Protein AF-A0A6J0HS53-F1 (afdb_monomer_lite)

Foldseek 3Di:
DPDPDPVSNVVVVCVVVVPDDDDDDPCLVDLDQDPPVCPVPPVSVVVSVVSVVVVVVVVVVVVVVVVVCVVCVVVVVVVVVVVVVVVVVVVVVVVVVVD

Structure (mmCIF, N/CA/C/O backbone):
data_AF-A0A6J0HS53-F1
#
_entry.id   AF-A0A6J0HS53-F1
#
loop_
_atom_site.group_PDB
_atom_site.id
_atom_site.type_symbol
_atom_site.label_atom_id
_atom_site.label_alt_id
_atom_site.label_comp_id
_atom_site.label_asym_id
_atom_site.label_entity_id
_atom_site.label_seq_id
_atom_site.pdbx_PDB_ins_code
_atom_site.Cartn_x
_atom_site.Cartn_y
_atom_site.Cartn_z
_atom_site.occupancy
_atom_site.B_iso_or_equiv
_atom_site.auth_seq_id
_atom_site.auth_comp_id
_atom_site.auth_asym_id
_atom_site.auth_atom_id
_atom_site.pdbx_PDB_model_num
ATOM 1 N N . PRO A 1 1 ? 21.203 26.654 17.134 1.00 64.94 1 PRO A N 1
ATOM 2 C CA . PRO A 1 1 ? 21.266 25.249 17.602 1.00 64.94 1 PRO A CA 1
ATOM 3 C C . PRO A 1 1 ? 21.708 24.306 16.472 1.00 64.94 1 PRO A C 1
ATOM 5 O O . PRO A 1 1 ? 21.253 24.494 15.345 1.00 64.94 1 PRO A O 1
ATOM 8 N N . PRO A 1 2 ? 22.603 23.340 16.736 1.00 71.00 2 PRO A N 1
ATOM 9 C CA . PRO A 1 2 ? 22.931 22.316 15.749 1.00 71.00 2 PRO A CA 1
ATOM 10 C C . PRO A 1 2 ? 21.673 21.501 15.390 1.00 71.00 2 PRO A C 1
ATOM 12 O O . PRO A 1 2 ? 20.776 21.372 16.234 1.00 71.00 2 PRO A O 1
ATOM 15 N N . PRO A 1 3 ? 21.568 20.983 14.153 1.00 73.94 3 PRO A N 1
ATOM 16 C CA . PRO A 1 3 ? 20.461 20.116 13.763 1.00 73.94 3 PRO A CA 1
ATOM 17 C C . PRO A 1 3 ? 20.404 18.900 14.697 1.00 73.94 3 PRO A C 1
ATOM 19 O O . PRO A 1 3 ? 21.410 18.236 14.929 1.00 73.94 3 PRO A O 1
ATOM 22 N N . GLN A 1 4 ? 19.225 18.644 15.268 1.00 83.75 4 GLN A N 1
ATOM 23 C CA . GLN A 1 4 ? 19.047 17.646 16.335 1.00 83.75 4 GLN A CA 1
ATOM 24 C C . GLN A 1 4 ? 18.901 16.216 15.805 1.00 83.75 4 GLN A C 1
ATOM 26 O O . GLN A 1 4 ? 19.001 15.259 16.565 1.00 83.75 4 GLN A O 1
ATOM 31 N N . THR A 1 5 ? 18.640 16.066 14.507 1.00 91.38 5 THR A N 1
ATOM 32 C CA . THR A 1 5 ? 18.470 14.766 13.857 1.00 91.38 5 THR A CA 1
ATOM 33 C C . THR A 1 5 ? 19.243 14.731 12.551 1.00 91.38 5 THR A C 1
ATOM 35 O O . THR A 1 5 ? 19.451 15.761 11.906 1.00 91.38 5 THR A O 1
ATOM 38 N N . GLU A 1 6 ? 19.617 13.522 12.148 1.00 90.81 6 GLU A N 1
ATOM 39 C CA . GLU A 1 6 ? 20.268 13.238 10.871 1.00 90.81 6 GLU A CA 1
ATOM 40 C C . GLU A 1 6 ? 19.486 13.818 9.681 1.00 90.81 6 GLU A C 1
ATOM 42 O O . GLU A 1 6 ? 20.053 14.447 8.794 1.00 90.81 6 GLU A O 1
ATOM 47 N N . ILE A 1 7 ? 18.156 13.698 9.722 1.00 91.62 7 ILE A N 1
ATOM 48 C CA . ILE A 1 7 ? 17.257 14.216 8.685 1.00 91.62 7 ILE A CA 1
ATOM 49 C C . ILE A 1 7 ? 17.370 15.739 8.577 1.00 91.62 7 ILE A C 1
ATOM 51 O O . ILE A 1 7 ? 17.475 16.273 7.475 1.00 91.62 7 ILE A O 1
ATOM 55 N N . MET A 1 8 ? 17.391 16.448 9.711 1.00 92.50 8 MET A N 1
ATOM 56 C CA . MET A 1 8 ? 17.559 17.902 9.696 1.00 92.50 8 MET A CA 1
ATOM 57 C C . MET A 1 8 ? 18.921 18.295 9.128 1.00 92.50 8 MET A C 1
ATOM 59 O O . MET A 1 8 ? 18.983 19.219 8.326 1.00 92.50 8 MET A O 1
ATOM 63 N N . ARG A 1 9 ? 20.006 17.610 9.517 1.00 92.12 9 ARG A N 1
ATOM 64 C CA . ARG A 1 9 ? 21.347 17.909 8.993 1.00 92.12 9 ARG A CA 1
ATOM 65 C C . ARG A 1 9 ? 21.371 17.819 7.467 1.00 92.12 9 ARG A C 1
ATOM 67 O O . ARG A 1 9 ? 21.777 18.780 6.820 1.00 92.12 9 ARG A O 1
ATOM 74 N N . ASN A 1 10 ? 20.852 16.725 6.916 1.00 91.75 10 ASN A N 1
ATOM 75 C CA . ASN A 1 10 ? 20.831 16.487 5.472 1.00 91.75 10 ASN A CA 1
ATOM 76 C C . ASN A 1 10 ? 19.972 17.527 4.730 1.00 91.75 10 ASN A C 1
ATOM 78 O O . ASN A 1 10 ? 20.335 17.980 3.646 1.00 91.75 10 ASN A O 1
ATOM 82 N N . GLU A 1 11 ? 18.867 17.972 5.334 1.00 90.81 11 GLU A N 1
ATOM 83 C CA . GLU A 1 11 ? 18.023 19.029 4.771 1.00 90.81 11 GLU A CA 1
ATOM 84 C C . GLU A 1 11 ? 18.721 20.400 4.767 1.00 90.81 11 GLU A C 1
ATOM 86 O O . GLU A 1 11 ? 18.654 21.136 3.781 1.00 90.81 11 GLU A O 1
ATOM 91 N N . PHE A 1 12 ? 19.453 20.736 5.834 1.00 91.88 12 PHE A N 1
ATOM 92 C CA . PHE A 1 12 ? 20.266 21.954 5.879 1.00 91.88 12 PHE A CA 1
ATOM 93 C C . PHE A 1 12 ? 21.396 21.930 4.839 1.00 91.88 12 PHE A C 1
ATOM 95 O O . PHE A 1 12 ? 21.649 22.951 4.198 1.00 91.88 12 PHE A O 1
ATOM 102 N N . GLU A 1 13 ? 22.039 20.780 4.628 1.00 93.56 13 GLU A N 1
ATOM 103 C CA . GLU A 1 13 ? 23.055 20.596 3.583 1.00 93.56 13 GLU A CA 1
ATOM 104 C C . GLU A 1 13 ? 22.462 20.756 2.176 1.00 93.56 13 GLU A C 1
ATOM 106 O O . GLU A 1 13 ? 23.016 21.493 1.357 1.00 93.56 13 GLU A O 1
ATOM 111 N N . ARG A 1 14 ? 21.291 20.160 1.908 1.00 94.44 14 ARG A N 1
ATOM 112 C CA . ARG A 1 14 ? 20.550 20.329 0.645 1.00 94.44 14 ARG A CA 1
ATOM 113 C C . ARG A 1 14 ? 20.255 21.801 0.359 1.00 94.44 14 ARG A C 1
ATOM 115 O O . ARG A 1 14 ? 20.508 22.281 -0.750 1.00 94.44 14 ARG A O 1
ATOM 122 N N . LEU A 1 15 ? 19.739 22.521 1.359 1.00 93.62 15 LEU A N 1
ATOM 123 C CA . LEU A 1 15 ? 19.424 23.948 1.256 1.00 93.62 15 LEU A CA 1
ATOM 124 C C . LEU A 1 15 ? 20.682 24.794 1.024 1.00 93.62 15 LEU A C 1
ATOM 126 O O . LEU A 1 15 ? 20.671 25.670 0.157 1.00 93.62 15 LEU A O 1
ATOM 130 N N . ALA A 1 16 ? 21.775 24.515 1.742 1.00 92.50 16 ALA A N 1
ATOM 131 C CA . ALA A 1 16 ? 23.059 25.191 1.553 1.00 92.50 16 ALA A CA 1
ATOM 132 C C . ALA A 1 16 ? 23.622 24.962 0.139 1.00 92.50 16 ALA A C 1
ATOM 134 O O . ALA A 1 16 ? 24.119 25.897 -0.490 1.00 92.50 16 ALA A O 1
ATOM 135 N N . ALA A 1 17 ? 23.465 23.747 -0.393 1.00 95.00 17 ALA A N 1
ATOM 136 C CA . ALA A 1 17 ? 23.832 23.380 -1.758 1.00 95.00 17 ALA A CA 1
ATOM 137 C C . ALA A 1 17 ? 22.830 23.866 -2.827 1.00 95.00 17 ALA A C 1
ATOM 139 O O . ALA A 1 17 ? 23.035 23.606 -4.014 1.00 95.00 17 ALA A O 1
ATOM 140 N N . ARG A 1 18 ? 21.751 24.561 -2.428 1.00 92.62 18 ARG A N 1
ATOM 141 C CA . ARG A 1 18 ? 20.654 25.030 -3.298 1.00 92.62 18 ARG A CA 1
ATOM 142 C C . ARG A 1 18 ? 20.052 23.925 -4.172 1.00 92.62 18 ARG A C 1
ATOM 144 O O . ARG A 1 18 ? 19.569 24.193 -5.271 1.00 92.62 18 ARG A O 1
ATOM 151 N N . GLN A 1 19 ? 20.079 22.688 -3.686 1.00 91.44 19 GLN A N 1
ATOM 152 C CA . GLN A 1 19 ? 19.511 21.557 -4.404 1.00 91.44 19 GLN A CA 1
ATOM 153 C C . GLN A 1 19 ? 17.981 21.602 -4.295 1.00 91.44 19 GLN A C 1
ATOM 155 O O . GLN A 1 19 ? 17.456 21.776 -3.187 1.00 91.44 19 GLN A O 1
ATOM 160 N N . PRO A 1 20 ? 17.238 21.470 -5.409 1.00 89.06 20 PRO A N 1
ATOM 161 C CA . PRO A 1 20 ? 15.783 21.416 -5.365 1.00 89.06 20 PRO A CA 1
ATOM 162 C C . PRO A 1 20 ? 15.315 20.217 -4.536 1.00 89.06 20 PRO A C 1
ATOM 164 O O . PRO A 1 20 ? 16.037 19.235 -4.366 1.00 89.06 20 PRO A O 1
ATOM 167 N N . LEU A 1 21 ? 14.112 20.320 -3.970 1.00 89.06 21 LEU A N 1
ATOM 168 C CA . LEU A 1 21 ? 13.524 19.185 -3.268 1.00 89.06 21 LEU A CA 1
ATOM 169 C C . LEU A 1 21 ? 13.168 18.142 -4.320 1.00 89.06 21 LEU A C 1
ATOM 171 O O . LEU A 1 21 ? 12.514 18.476 -5.311 1.00 89.06 21 LEU A O 1
ATOM 175 N N . GLU A 1 22 ? 13.590 16.902 -4.111 1.00 82.62 22 GLU A N 1
ATOM 176 C CA . GLU A 1 22 ? 13.163 15.821 -4.983 1.00 82.62 22 GLU A CA 1
ATOM 177 C C . GLU A 1 22 ? 11.655 15.622 -4.808 1.00 82.62 22 GLU A C 1
ATOM 179 O O . GLU A 1 22 ? 11.159 15.317 -3.721 1.00 82.62 22 GLU A O 1
ATOM 184 N N . LEU A 1 23 ? 10.907 15.889 -5.876 1.00 81.44 23 LEU A N 1
ATOM 185 C CA . LEU A 1 23 ? 9.463 15.718 -5.872 1.00 81.44 23 LEU A CA 1
ATOM 186 C C . LEU A 1 23 ? 9.131 14.234 -5.970 1.00 81.44 23 LEU A C 1
ATOM 188 O O . LEU A 1 23 ? 9.784 13.477 -6.689 1.00 81.44 23 LEU A O 1
ATOM 192 N N . LEU A 1 24 ? 8.059 13.830 -5.291 1.00 76.88 24 LEU A N 1
ATOM 193 C CA . LEU A 1 24 ? 7.550 12.473 -5.405 1.00 76.88 24 LEU A CA 1
ATOM 194 C C . LEU A 1 24 ? 7.143 12.204 -6.861 1.00 76.88 24 LEU A C 1
ATOM 196 O O . LEU A 1 24 ? 6.216 12.823 -7.386 1.00 76.88 24 LEU A O 1
ATOM 200 N N . SER A 1 25 ? 7.831 11.269 -7.512 1.00 74.62 25 SER A N 1
ATOM 201 C CA . SER A 1 25 ? 7.505 10.875 -8.880 1.00 74.62 25 SER A CA 1
ATOM 202 C C . SER A 1 25 ? 6.165 10.141 -8.923 1.00 74.62 25 SER A C 1
ATOM 204 O O . SER A 1 25 ? 6.000 9.078 -8.318 1.00 74.62 25 SER A O 1
ATOM 206 N N . MET A 1 26 ? 5.219 10.680 -9.693 1.00 77.69 26 MET A N 1
ATOM 207 C CA . MET A 1 26 ? 3.944 10.015 -9.984 1.00 77.69 26 MET A CA 1
ATOM 208 C C . MET A 1 26 ? 4.047 9.000 -11.126 1.00 77.69 26 MET A C 1
ATOM 210 O O . MET A 1 26 ? 3.111 8.232 -11.331 1.00 77.69 26 MET A O 1
ATOM 214 N N . LYS A 1 27 ? 5.204 8.911 -11.807 1.00 68.69 27 LYS A N 1
ATOM 215 C CA . LYS A 1 27 ? 5.420 7.987 -12.936 1.00 68.69 27 LYS A CA 1
ATOM 216 C C . LYS A 1 27 ? 5.127 6.527 -12.583 1.00 68.69 27 LYS A C 1
ATOM 218 O O . LYS A 1 27 ? 4.733 5.766 -13.449 1.00 68.69 27 LYS A O 1
ATOM 223 N N . ARG A 1 28 ? 5.250 6.150 -11.304 1.00 69.56 28 ARG A N 1
ATOM 224 C CA . ARG A 1 28 ? 4.917 4.810 -10.784 1.00 69.56 28 ARG A CA 1
ATOM 225 C C . ARG A 1 28 ? 3.439 4.412 -10.923 1.00 69.56 28 ARG A C 1
ATOM 227 O O . ARG A 1 28 ? 3.100 3.257 -10.69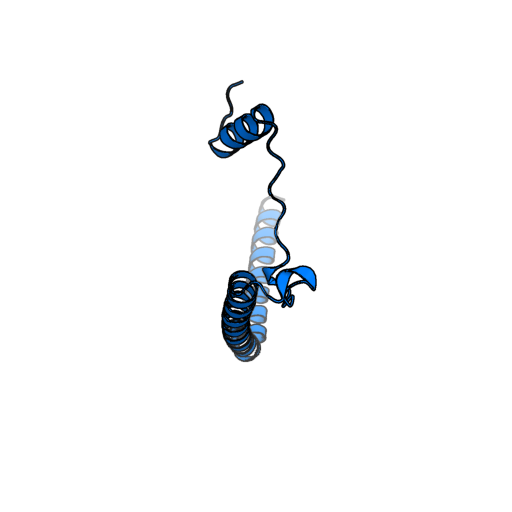1 1.00 69.56 28 ARG A O 1
ATOM 234 N N . TYR A 1 29 ? 2.555 5.371 -11.194 1.00 73.31 29 TYR A N 1
ATOM 235 C CA . TYR A 1 29 ? 1.123 5.147 -11.409 1.00 73.31 29 TYR A CA 1
ATOM 236 C C . TYR A 1 29 ? 0.721 5.320 -12.873 1.00 73.31 29 TYR A C 1
ATOM 238 O O . TYR A 1 29 ? -0.451 5.168 -13.210 1.00 73.31 29 TYR A O 1
ATOM 246 N N . GLU A 1 30 ? 1.685 5.620 -13.736 1.00 79.56 30 GLU A N 1
ATOM 247 C CA . GLU A 1 30 ? 1.478 5.909 -15.141 1.00 79.56 30 GLU A CA 1
ATOM 248 C C . GLU A 1 30 ? 2.233 4.879 -15.986 1.00 79.56 30 GLU A C 1
ATOM 250 O O . GLU A 1 30 ? 3.289 4.375 -15.608 1.00 79.56 30 GLU A O 1
ATOM 255 N N . LEU A 1 31 ? 1.713 4.602 -17.179 1.00 80.50 31 LEU A N 1
ATOM 256 C CA . LEU A 1 31 ? 2.390 3.804 -18.203 1.00 80.50 31 LEU A CA 1
ATOM 257 C C . LEU A 1 31 ? 2.727 4.713 -19.390 1.00 80.50 31 LEU A C 1
ATOM 259 O O . LEU A 1 31 ? 2.114 4.586 -20.454 1.00 80.50 31 LEU A O 1
ATOM 263 N N . PRO A 1 32 ? 3.629 5.698 -19.218 1.00 81.44 32 PRO A N 1
ATOM 264 C CA . PRO A 1 32 ? 3.948 6.609 -20.299 1.00 81.44 32 PRO A CA 1
ATOM 265 C C . PRO A 1 32 ? 4.702 5.853 -21.392 1.00 81.44 32 PRO A C 1
ATOM 267 O O . PRO A 1 32 ? 5.655 5.121 -21.122 1.00 81.44 32 PRO A O 1
ATOM 270 N N . ALA A 1 33 ? 4.292 6.058 -22.640 1.00 83.25 33 ALA A N 1
ATOM 271 C CA . ALA A 1 33 ? 5.116 5.684 -23.781 1.00 83.25 33 ALA A CA 1
ATOM 272 C C . ALA A 1 33 ? 6.318 6.644 -23.891 1.00 83.25 33 ALA A C 1
ATOM 274 O O . ALA A 1 33 ? 6.228 7.783 -23.412 1.00 83.25 33 ALA A O 1
ATOM 275 N N . PRO A 1 34 ? 7.415 6.247 -24.564 1.00 86.12 34 PRO A N 1
ATOM 276 C CA . PRO A 1 34 ? 8.506 7.167 -24.855 1.00 86.12 34 PRO A CA 1
ATOM 277 C C . PRO A 1 34 ? 7.986 8.395 -25.604 1.00 86.12 34 PRO A C 1
ATOM 279 O O . PRO A 1 34 ? 7.129 8.288 -26.491 1.00 86.12 34 PRO A O 1
ATOM 282 N N . SER A 1 35 ? 8.506 9.573 -25.259 1.00 86.88 35 SER A N 1
ATOM 283 C CA . SER A 1 35 ? 8.109 10.811 -25.934 1.00 86.88 35 SER A CA 1
ATOM 284 C C . SER A 1 35 ? 8.461 10.767 -27.429 1.00 86.88 35 SER A C 1
ATOM 286 O O . SER A 1 35 ? 9.295 9.974 -27.871 1.00 86.88 35 SER A O 1
ATOM 288 N N . SER A 1 36 ? 7.840 11.629 -28.241 1.00 84.06 36 SER A N 1
ATOM 289 C CA . SER A 1 36 ? 8.065 11.661 -29.696 1.00 84.06 36 SER A CA 1
ATOM 290 C C . SER A 1 36 ? 9.546 11.790 -30.081 1.00 84.06 36 SER A C 1
ATOM 292 O O . SER A 1 36 ? 9.962 11.160 -31.050 1.00 84.06 36 SER A O 1
ATOM 294 N N . GLY A 1 37 ? 10.340 12.532 -29.301 1.00 86.69 37 GLY A N 1
ATOM 295 C CA . GLY A 1 37 ? 11.788 12.679 -29.491 1.00 86.69 37 GLY A CA 1
ATOM 296 C C . GLY A 1 37 ? 12.631 11.486 -29.024 1.00 86.69 37 GLY A C 1
ATOM 297 O O . GLY A 1 37 ? 13.792 11.386 -29.401 1.00 86.69 37 GLY A O 1
ATOM 298 N N . GLN A 1 38 ? 12.060 10.566 -28.244 1.00 88.62 38 GLN A N 1
ATOM 299 C CA . GLN A 1 38 ? 12.750 9.403 -27.672 1.00 88.62 38 GLN A CA 1
ATOM 300 C C . GLN A 1 38 ? 12.407 8.089 -28.382 1.00 88.62 38 GLN A C 1
ATOM 302 O O . GLN A 1 38 ? 12.878 7.030 -27.990 1.00 88.62 38 GLN A O 1
ATOM 307 N N . LYS A 1 39 ? 11.608 8.115 -29.453 1.00 86.31 39 LYS A N 1
ATOM 308 C CA . LYS A 1 39 ? 11.181 6.885 -30.143 1.00 86.31 39 LYS A CA 1
ATOM 309 C C . LYS A 1 39 ? 12.327 6.063 -30.741 1.00 86.31 39 LYS A C 1
ATOM 311 O O . LYS A 1 39 ? 12.164 4.859 -30.896 1.00 86.31 39 LYS A O 1
ATOM 316 N N . ASN A 1 40 ? 13.458 6.693 -31.054 1.00 90.75 40 ASN A N 1
ATOM 317 C CA . ASN A 1 40 ? 14.659 6.010 -31.545 1.00 90.75 40 ASN A CA 1
ATOM 318 C C . ASN A 1 40 ? 15.655 5.675 -30.418 1.00 90.75 40 ASN A C 1
ATOM 320 O O . ASN A 1 40 ? 16.703 5.094 -30.688 1.00 90.75 40 ASN A O 1
ATOM 324 N N . ASP A 1 41 ? 15.353 6.053 -29.173 1.00 92.38 41 ASP A N 1
ATOM 325 C CA . ASP A 1 41 ? 16.181 5.761 -28.006 1.00 92.38 41 ASP A CA 1
ATOM 326 C C . ASP A 1 41 ? 15.758 4.424 -27.394 1.00 92.38 41 ASP A C 1
ATOM 328 O O . ASP A 1 41 ? 14.707 4.296 -26.763 1.00 92.38 41 ASP A O 1
ATOM 332 N N . ILE A 1 42 ? 16.601 3.412 -27.585 1.00 93.19 42 ILE A N 1
ATOM 333 C CA . ILE A 1 42 ? 16.397 2.060 -27.056 1.00 93.19 42 ILE A CA 1
ATOM 334 C C . ILE A 1 42 ? 16.287 2.078 -25.524 1.00 93.19 42 ILE A C 1
ATOM 336 O O . ILE A 1 42 ? 15.513 1.309 -24.955 1.00 93.19 42 ILE A O 1
ATOM 340 N N . THR A 1 43 ? 17.010 2.978 -24.854 1.00 92.56 43 THR A N 1
ATOM 341 C CA . THR A 1 43 ? 17.006 3.093 -23.390 1.00 92.56 43 THR A CA 1
ATOM 342 C C . THR A 1 43 ? 15.631 3.516 -22.890 1.00 92.56 43 THR A C 1
ATOM 344 O O . THR A 1 43 ? 15.087 2.883 -21.989 1.00 92.56 43 THR A O 1
ATOM 347 N N . ALA A 1 44 ? 15.019 4.512 -23.538 1.00 88.94 44 ALA A N 1
ATOM 348 C CA . ALA A 1 44 ? 13.678 4.978 -23.194 1.00 88.94 44 ALA A CA 1
ATOM 349 C C . ALA A 1 44 ? 12.622 3.867 -23.346 1.00 88.94 44 ALA A C 1
ATOM 351 O O . ALA A 1 44 ? 11.726 3.737 -22.513 1.00 88.94 44 ALA A O 1
ATOM 352 N N . TRP A 1 45 ? 12.740 3.017 -24.370 1.00 91.19 45 TRP A N 1
ATOM 353 C CA . TRP A 1 45 ? 11.864 1.850 -24.519 1.00 91.19 45 TRP A CA 1
ATOM 354 C C . TRP A 1 45 ? 12.083 0.808 -23.425 1.00 91.19 45 TRP A C 1
ATOM 356 O O . TRP A 1 45 ? 11.108 0.285 -22.881 1.00 91.19 45 TRP A O 1
ATOM 366 N N . GLN A 1 46 ? 13.338 0.522 -23.077 1.00 92.62 46 GLN A N 1
ATOM 367 C CA . GLN A 1 46 ? 13.656 -0.417 -22.005 1.00 92.62 46 GLN A CA 1
ATOM 368 C C . GLN A 1 46 ? 13.099 0.064 -20.659 1.00 92.62 46 GLN A C 1
ATOM 370 O O . GLN A 1 46 ? 12.542 -0.736 -19.908 1.00 92.62 46 GLN A O 1
ATOM 375 N N . GLU A 1 47 ? 13.183 1.365 -20.371 1.00 89.06 47 GLU A N 1
ATOM 376 C CA . GLU A 1 47 ? 12.579 1.973 -19.181 1.00 89.06 47 GLU A CA 1
ATOM 377 C C . GLU A 1 47 ? 11.055 1.793 -19.158 1.00 89.06 47 GLU A C 1
ATOM 379 O O . GLU A 1 47 ? 10.506 1.355 -18.145 1.00 89.06 47 GLU A O 1
ATOM 384 N N . CYS A 1 48 ? 10.366 2.052 -20.275 1.00 89.19 48 CYS A N 1
ATOM 385 C CA . CYS A 1 48 ? 8.921 1.840 -20.390 1.00 89.19 48 CYS A CA 1
ATOM 386 C C . CYS A 1 48 ? 8.521 0.374 -20.169 1.00 89.19 48 CYS A C 1
ATOM 388 O O . CYS A 1 48 ? 7.538 0.100 -19.475 1.00 89.19 48 CYS A O 1
ATOM 390 N N . VAL A 1 49 ? 9.280 -0.575 -20.725 1.00 91.31 49 VAL A N 1
ATOM 391 C CA . VAL A 1 49 ? 9.040 -2.015 -20.541 1.00 91.31 49 VAL A CA 1
ATOM 3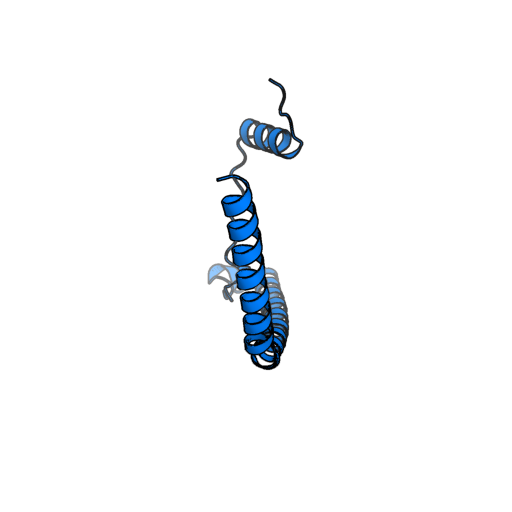92 C C . VAL A 1 49 ? 9.272 -2.418 -19.086 1.00 91.31 49 VAL A C 1
ATOM 394 O O . VAL A 1 49 ? 8.416 -3.072 -18.493 1.00 91.31 49 VAL A O 1
ATOM 397 N N . ASN A 1 50 ? 10.370 -1.969 -18.476 1.00 91.31 50 ASN A N 1
ATOM 398 C CA . ASN A 1 50 ? 10.675 -2.232 -17.069 1.00 91.31 50 ASN A CA 1
ATOM 399 C C . ASN A 1 50 ? 9.588 -1.680 -16.135 1.00 91.31 50 ASN A C 1
ATOM 401 O O . ASN A 1 50 ? 9.130 -2.396 -15.245 1.00 91.31 50 ASN A O 1
ATOM 405 N N . ASN A 1 51 ? 9.122 -0.449 -16.369 1.00 88.81 51 ASN A N 1
ATOM 406 C CA . ASN A 1 51 ? 8.006 0.137 -15.623 1.00 88.81 51 ASN A CA 1
ATOM 407 C C . ASN A 1 51 ? 6.712 -0.674 -15.808 1.00 88.81 51 ASN A C 1
ATOM 409 O O . ASN A 1 51 ? 6.001 -0.932 -14.841 1.00 88.81 51 ASN A O 1
ATOM 413 N N . SER A 1 52 ? 6.437 -1.134 -17.033 1.00 90.62 52 SER A N 1
ATOM 414 C CA . SER A 1 52 ? 5.248 -1.942 -17.333 1.00 90.62 52 SER A CA 1
ATOM 415 C C . SER A 1 52 ? 5.257 -3.291 -16.617 1.00 90.62 52 SER A C 1
ATOM 417 O O . SER A 1 52 ? 4.236 -3.695 -16.064 1.00 90.62 52 SER A O 1
ATOM 419 N N . MET A 1 53 ? 6.409 -3.965 -16.579 1.00 93.06 53 MET A N 1
ATOM 420 C CA . MET A 1 53 ? 6.570 -5.220 -15.842 1.00 93.06 53 MET A CA 1
ATOM 421 C C . MET A 1 53 ? 6.392 -5.010 -14.338 1.00 93.06 53 MET A C 1
ATOM 423 O O . MET A 1 53 ? 5.616 -5.725 -13.712 1.00 93.06 53 MET A O 1
ATOM 427 N N . ALA A 1 54 ? 7.033 -3.986 -13.764 1.00 90.50 54 ALA A N 1
ATOM 428 C CA . ALA A 1 54 ? 6.852 -3.658 -12.351 1.00 90.50 54 ALA A CA 1
ATOM 429 C C . ALA A 1 54 ? 5.376 -3.381 -12.020 1.00 90.50 54 ALA A C 1
ATOM 431 O O . ALA A 1 54 ? 4.854 -3.858 -11.012 1.00 90.50 54 ALA A O 1
ATOM 432 N N . GLN A 1 55 ? 4.672 -2.650 -12.887 1.00 90.25 55 GLN A N 1
ATOM 433 C CA . GLN A 1 55 ? 3.257 -2.355 -12.694 1.00 90.25 55 GLN A CA 1
ATOM 434 C C . GLN A 1 55 ? 2.380 -3.608 -12.791 1.00 90.25 55 GLN A C 1
ATOM 436 O O . GLN A 1 55 ? 1.441 -3.731 -12.008 1.00 90.25 55 GLN A O 1
ATOM 441 N N . LEU A 1 56 ? 2.689 -4.541 -13.694 1.00 93.06 56 LEU A N 1
ATOM 442 C CA . LEU A 1 56 ? 1.977 -5.815 -13.804 1.00 93.06 56 LEU A CA 1
ATOM 443 C C . LEU A 1 56 ? 2.079 -6.627 -12.507 1.00 93.06 56 LEU A C 1
ATOM 445 O O . LEU A 1 56 ? 1.052 -7.039 -11.971 1.00 93.06 56 LEU A O 1
ATOM 449 N N . GLU A 1 57 ? 3.288 -6.776 -11.965 1.00 94.81 57 GLU A N 1
ATOM 450 C CA . GLU A 1 57 ? 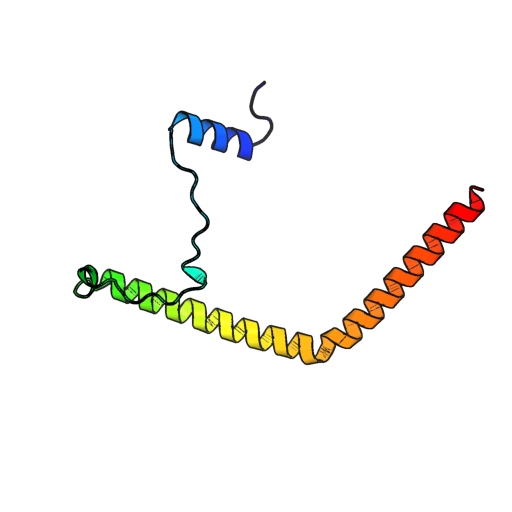3.515 -7.475 -10.693 1.00 94.81 57 GLU A CA 1
ATOM 451 C C . GLU A 1 57 ? 2.770 -6.795 -9.537 1.00 94.81 57 GLU A C 1
ATOM 453 O O . GLU A 1 57 ? 2.083 -7.442 -8.745 1.00 94.81 57 GLU A O 1
ATOM 458 N N . HIS A 1 58 ? 2.810 -5.460 -9.473 1.00 93.50 58 HIS A N 1
ATOM 459 C CA . HIS A 1 58 ? 2.034 -4.714 -8.483 1.00 93.50 58 HIS A CA 1
ATOM 460 C C . HIS A 1 58 ? 0.521 -4.934 -8.619 1.00 93.50 58 HIS A C 1
ATOM 462 O O . HIS A 1 58 ? -0.170 -4.997 -7.600 1.00 93.50 58 HIS A O 1
ATOM 468 N N . GLN A 1 59 ? -0.014 -5.044 -9.842 1.00 93.75 59 GLN A N 1
ATOM 469 C CA . GLN A 1 59 ? -1.433 -5.348 -10.047 1.00 93.75 59 GLN A CA 1
ATOM 470 C C . GLN A 1 59 ? -1.773 -6.777 -9.625 1.00 93.75 59 GLN A C 1
ATOM 472 O O . GLN A 1 59 ? -2.804 -6.967 -8.987 1.00 93.75 59 GLN A O 1
ATOM 477 N N . ALA A 1 60 ? -0.911 -7.755 -9.909 1.00 96.69 60 ALA A N 1
ATOM 478 C CA . ALA A 1 60 ? -1.105 -9.133 -9.462 1.00 96.69 60 ALA A CA 1
ATOM 479 C C . ALA A 1 60 ? -1.206 -9.211 -7.928 1.00 96.69 60 ALA A C 1
ATOM 481 O O . ALA A 1 60 ? -2.200 -9.702 -7.395 1.00 96.69 60 ALA A O 1
ATOM 482 N N . VAL A 1 61 ? -0.255 -8.596 -7.217 1.00 97.31 61 VAL A N 1
ATOM 483 C CA . VAL A 1 61 ? -0.271 -8.509 -5.745 1.00 97.31 61 VAL A CA 1
ATOM 484 C C . VAL A 1 61 ? -1.490 -7.735 -5.235 1.00 97.31 61 VAL A C 1
ATOM 486 O O . VAL A 1 61 ? -2.080 -8.071 -4.208 1.00 97.31 61 VAL A O 1
ATOM 489 N N . ARG A 1 62 ? -1.901 -6.668 -5.932 1.00 96.81 62 ARG A N 1
ATOM 490 C CA . ARG A 1 62 ? -3.109 -5.918 -5.566 1.00 96.81 62 ARG A CA 1
ATOM 491 C C . ARG A 1 62 ? -4.355 -6.793 -5.663 1.00 96.81 62 ARG A C 1
ATOM 493 O O . ARG A 1 62 ? -5.199 -6.698 -4.778 1.00 96.81 62 ARG A O 1
ATOM 500 N N . ILE A 1 63 ? -4.480 -7.601 -6.712 1.00 98.12 63 ILE A N 1
ATOM 501 C CA . ILE A 1 63 ? -5.608 -8.518 -6.891 1.00 98.12 63 ILE A CA 1
ATOM 502 C C . ILE A 1 63 ? -5.629 -9.536 -5.750 1.00 98.12 63 ILE A C 1
ATOM 504 O O . ILE A 1 63 ? -6.651 -9.640 -5.080 1.00 98.12 63 ILE A O 1
ATOM 508 N N . GLU A 1 64 ? -4.500 -10.176 -5.446 1.00 98.31 64 GLU A N 1
ATOM 509 C CA . GLU A 1 64 ? -4.386 -11.129 -4.331 1.00 98.31 64 GLU A CA 1
ATOM 510 C C . GLU A 1 64 ? -4.808 -10.501 -2.988 1.00 98.31 64 GLU A C 1
ATOM 512 O O . GLU A 1 64 ? -5.623 -11.051 -2.244 1.00 98.31 64 GLU A O 1
ATOM 517 N N . ASN A 1 65 ? -4.335 -9.285 -2.700 1.00 98.06 65 ASN A N 1
ATOM 518 C CA . ASN A 1 65 ? -4.724 -8.557 -1.491 1.00 98.06 65 ASN A CA 1
ATOM 519 C C . ASN A 1 65 ? -6.224 -8.223 -1.457 1.00 98.06 65 ASN A C 1
ATOM 521 O O . ASN A 1 65 ? -6.849 -8.271 -0.395 1.00 98.06 65 ASN A O 1
ATOM 525 N N . LEU A 1 66 ? -6.811 -7.865 -2.602 1.00 98.19 66 LEU A N 1
ATOM 526 C CA . LEU A 1 66 ? -8.243 -7.588 -2.708 1.00 98.19 66 LEU A CA 1
ATOM 527 C C . LEU A 1 66 ? -9.075 -8.858 -2.531 1.00 98.19 66 LEU A C 1
ATOM 529 O O . LEU A 1 66 ? -10.125 -8.795 -1.896 1.00 98.19 66 LEU A O 1
ATOM 533 N N . GLU A 1 67 ? -8.612 -9.998 -3.033 1.00 98.31 67 GLU A N 1
ATOM 534 C CA . GLU A 1 67 ? -9.252 -11.294 -2.812 1.00 98.31 67 GLU A CA 1
ATOM 535 C C . GLU A 1 67 ? -9.235 -11.664 -1.328 1.00 98.31 67 GLU A C 1
ATOM 537 O O . GLU A 1 67 ? -10.282 -11.998 -0.769 1.00 98.31 67 GLU A O 1
ATOM 542 N N . LEU A 1 68 ? -8.092 -11.506 -0.654 1.00 98.25 68 LEU A N 1
ATOM 543 C CA . LEU A 1 68 ? -7.979 -11.730 0.788 1.00 98.25 68 LEU A CA 1
ATOM 544 C C . LEU A 1 68 ? -8.913 -10.800 1.581 1.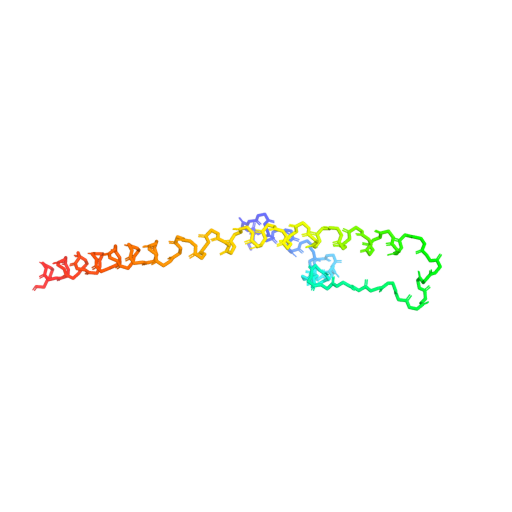00 98.25 68 LEU A C 1
ATOM 546 O O . LEU A 1 68 ? -9.631 -11.237 2.486 1.00 98.25 68 LEU A O 1
ATOM 550 N N . MET A 1 69 ? -8.949 -9.515 1.219 1.00 98.00 69 MET A N 1
ATOM 551 C CA . MET A 1 69 ? -9.834 -8.531 1.843 1.00 98.00 69 MET A CA 1
ATOM 552 C C . MET A 1 69 ? -11.309 -8.848 1.576 1.00 98.00 69 MET A C 1
ATOM 554 O O . MET A 1 69 ? -12.134 -8.705 2.475 1.00 98.00 69 MET A O 1
ATOM 558 N N . SER A 1 70 ? -11.652 -9.313 0.376 1.00 97.81 70 SER A N 1
ATOM 559 C CA . SER A 1 70 ? -13.013 -9.730 0.038 1.00 97.81 70 SER A CA 1
ATOM 560 C C . SER A 1 70 ? -13.454 -10.937 0.867 1.00 97.81 70 SER A C 1
ATOM 562 O O . SER A 1 70 ? -14.612 -11.006 1.272 1.00 97.81 70 SER A O 1
ATOM 564 N N . GLN A 1 71 ? -12.549 -11.882 1.133 1.00 98.06 71 GLN A N 1
ATOM 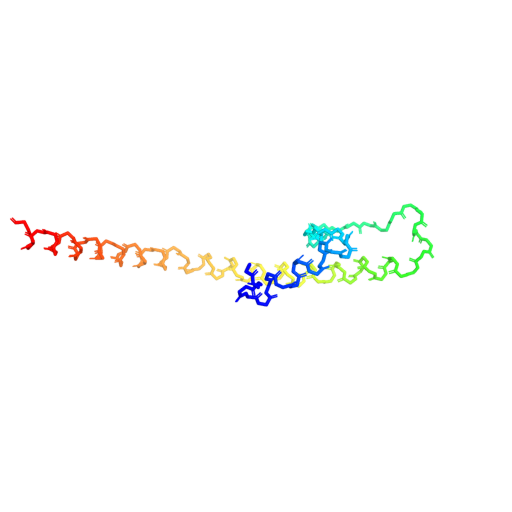565 C CA . GLN A 1 71 ? -12.846 -13.097 1.897 1.00 98.06 71 GLN A CA 1
ATOM 566 C C . GLN A 1 71 ? -12.940 -12.845 3.408 1.00 98.06 71 GLN A C 1
ATOM 568 O O . GLN A 1 71 ? -13.815 -13.397 4.077 1.00 98.06 71 GLN A O 1
ATOM 573 N N . HIS A 1 72 ? -12.058 -12.008 3.962 1.00 98.00 72 HIS A N 1
ATOM 574 C CA . HIS A 1 72 ? -11.900 -11.888 5.418 1.00 98.00 72 HIS A CA 1
ATOM 575 C C . HIS A 1 72 ? -12.183 -10.494 5.980 1.00 98.00 72 HIS A C 1
ATOM 577 O O . HIS A 1 72 ? -12.445 -10.363 7.177 1.00 98.00 72 HIS A O 1
ATOM 583 N N . GLY A 1 73 ? -12.176 -9.457 5.144 1.00 97.88 73 GLY A N 1
ATOM 584 C CA . GLY A 1 73 ? -12.225 -8.059 5.572 1.00 97.88 73 GLY A CA 1
ATOM 585 C C . GLY A 1 73 ? -13.470 -7.718 6.386 1.00 97.88 73 GLY A C 1
ATOM 586 O O . GLY A 1 73 ? -13.355 -7.105 7.444 1.00 97.88 73 GLY A O 1
ATOM 587 N N . CYS A 1 74 ? -14.656 -8.173 5.968 1.00 97.62 74 CYS A N 1
ATOM 588 C CA . CYS A 1 74 ? -15.892 -7.901 6.709 1.00 97.62 74 CYS A CA 1
ATOM 589 C C . CYS A 1 74 ? -15.881 -8.503 8.120 1.00 97.62 74 CYS A C 1
ATOM 591 O O . CYS A 1 74 ? -16.328 -7.857 9.067 1.00 97.62 74 CYS A O 1
ATOM 593 N N . ASN A 1 75 ? -15.379 -9.729 8.273 1.00 97.81 75 ASN A N 1
ATOM 594 C CA . ASN A 1 75 ? -15.332 -10.396 9.574 1.00 97.81 75 ASN A CA 1
ATOM 595 C C . ASN A 1 75 ? -14.247 -9.788 10.466 1.00 97.81 75 ASN A C 1
ATOM 597 O O . ASN A 1 75 ? -14.523 -9.487 11.625 1.00 97.81 75 ASN A O 1
ATOM 601 N N . ALA A 1 76 ? -13.060 -9.520 9.914 1.00 98.12 76 ALA A N 1
ATOM 602 C CA . ALA A 1 76 ? -11.994 -8.822 10.627 1.00 98.12 76 ALA A CA 1
ATOM 603 C C . ALA A 1 76 ? -12.459 -7.444 11.129 1.00 98.12 76 ALA A C 1
ATOM 605 O O . ALA A 1 76 ? -12.209 -7.086 12.278 1.00 98.12 76 ALA A O 1
ATOM 606 N N . TRP A 1 77 ? -13.208 -6.702 10.305 1.00 98.25 77 TRP A N 1
ATOM 607 C CA . TRP A 1 77 ? -13.753 -5.398 10.681 1.00 98.25 77 TRP A CA 1
ATOM 608 C C . TRP A 1 77 ? -14.785 -5.480 11.810 1.00 98.25 77 TRP A C 1
ATOM 610 O O . TRP A 1 77 ? -14.783 -4.644 12.709 1.00 98.25 77 TRP A O 1
ATOM 620 N N . LYS A 1 78 ? -15.658 -6.494 11.805 1.00 98.31 78 LYS A N 1
ATOM 621 C CA . LYS A 1 78 ? -16.627 -6.706 12.894 1.00 98.31 78 LYS A CA 1
ATOM 622 C C . LYS A 1 78 ? -15.930 -6.973 14.226 1.00 98.31 78 LYS A C 1
ATOM 624 O O . LYS A 1 78 ? -16.219 -6.277 15.192 1.00 98.31 78 LYS A O 1
ATOM 629 N N . VAL A 1 79 ? -14.971 -7.899 14.244 1.00 98.31 79 VAL A N 1
ATOM 630 C CA . VAL A 1 79 ? -14.176 -8.211 15.444 1.00 98.31 79 VAL A CA 1
ATOM 631 C C . VAL A 1 79 ? -13.428 -6.970 15.934 1.00 98.31 79 VAL A C 1
ATOM 633 O O . VAL A 1 79 ? -13.415 -6.669 17.125 1.00 98.31 79 VAL A O 1
ATOM 636 N N . TYR A 1 80 ? -12.851 -6.191 15.017 1.00 98.31 80 TYR A N 1
ATOM 637 C CA . TYR A 1 80 ? -12.200 -4.933 15.370 1.00 98.31 80 TYR A CA 1
ATOM 638 C C . TYR A 1 80 ? -13.169 -3.931 16.022 1.00 98.31 80 TYR A C 1
ATOM 640 O O . TYR A 1 80 ? -12.833 -3.326 17.038 1.00 98.31 80 TYR A O 1
ATOM 648 N N . ASN A 1 81 ? -14.394 -3.798 15.505 1.00 98.50 81 ASN A N 1
ATOM 649 C CA . ASN A 1 81 ? -15.410 -2.940 16.118 1.00 98.50 81 ASN A CA 1
ATOM 650 C C . ASN A 1 81 ? -15.820 -3.422 17.516 1.00 98.50 81 ASN A C 1
ATOM 652 O O . ASN A 1 81 ? -15.995 -2.594 18.406 1.00 98.50 81 ASN A O 1
ATOM 656 N N . GLU A 1 82 ? -15.935 -4.732 17.740 1.00 98.44 82 GLU A N 1
ATOM 657 C CA . GLU A 1 82 ? -16.203 -5.292 19.073 1.00 98.44 82 GLU A CA 1
ATOM 658 C C . GLU A 1 82 ? -15.098 -4.912 20.070 1.00 98.44 82 GLU A C 1
ATOM 660 O O . GLU A 1 82 ? -15.387 -4.469 21.184 1.00 98.44 82 GLU A O 1
ATOM 665 N N . HIS A 1 83 ? -13.832 -4.985 19.648 1.00 98.38 83 HIS A N 1
ATOM 666 C CA . HIS A 1 83 ? -12.708 -4.510 20.457 1.00 98.38 83 HIS A CA 1
ATOM 667 C C . HIS A 1 83 ? -12.801 -3.012 20.770 1.00 98.38 83 HIS A C 1
ATOM 669 O O . HIS A 1 83 ? -12.572 -2.617 21.915 1.00 98.38 83 HIS A O 1
ATOM 675 N N . LEU A 1 84 ? -13.164 -2.177 19.790 1.00 98.50 84 LEU A N 1
ATOM 676 C CA . LEU A 1 84 ? -13.333 -0.737 20.006 1.00 98.50 84 LEU A CA 1
ATOM 677 C C . LEU A 1 84 ? -14.452 -0.431 21.007 1.00 98.50 84 LEU A C 1
ATOM 679 O O . LEU A 1 84 ? -14.264 0.399 21.897 1.00 98.50 84 LEU A O 1
ATOM 683 N N . VAL A 1 85 ? -15.590 -1.121 20.902 1.00 98.56 85 VAL A N 1
ATOM 684 C CA . VAL A 1 85 ? -16.697 -0.986 21.860 1.00 98.56 85 VAL A CA 1
ATOM 685 C C . VAL A 1 85 ? -16.224 -1.352 23.265 1.00 98.56 85 VAL A C 1
ATOM 687 O O . VAL A 1 85 ? -16.425 -0.575 24.198 1.00 98.56 85 VAL A O 1
ATOM 690 N N . HIS A 1 86 ? -15.504 -2.466 23.411 1.00 98.44 86 HIS A N 1
ATOM 691 C CA . HIS A 1 86 ? -14.958 -2.871 24.703 1.00 98.44 86 HIS A CA 1
ATOM 692 C C . HIS A 1 86 ? -14.009 -1.818 25.296 1.00 98.44 86 HIS A C 1
ATOM 694 O O . HIS A 1 86 ? -14.096 -1.495 26.480 1.00 98.44 86 HIS A O 1
ATOM 700 N N . MET A 1 87 ? -13.117 -1.243 24.484 1.00 98.38 87 MET A N 1
ATOM 701 C CA . MET A 1 87 ? -12.208 -0.186 24.940 1.00 98.38 87 MET A CA 1
ATOM 702 C C . MET A 1 87 ? -12.963 1.049 25.445 1.00 98.38 87 MET A C 1
ATOM 704 O O . MET A 1 87 ? -12.590 1.617 26.474 1.00 98.38 87 MET A O 1
ATOM 708 N N . ILE A 1 88 ? -14.037 1.446 24.755 1.00 98.38 88 ILE A N 1
ATOM 709 C CA . ILE A 1 88 ? -14.888 2.569 25.167 1.00 98.38 88 ILE A CA 1
ATOM 710 C C . ILE A 1 88 ? -15.555 2.269 26.511 1.00 98.38 88 ILE A C 1
ATOM 712 O O . ILE A 1 88 ? -15.516 3.110 27.409 1.00 98.38 88 ILE A O 1
ATOM 716 N N . GLU A 1 89 ? -16.121 1.074 26.682 1.00 98.25 89 GLU A N 1
ATOM 717 C CA . GLU A 1 89 ? -16.761 0.670 27.937 1.00 98.25 89 GLU A CA 1
ATOM 718 C C . GLU A 1 89 ? -15.786 0.700 29.119 1.00 98.25 89 GLU A C 1
ATOM 720 O O . GLU A 1 89 ? -16.140 1.170 30.202 1.00 98.25 89 GLU A O 1
ATOM 725 N N . GLN A 1 90 ? -14.552 0.225 28.927 1.00 98.06 90 GLN A N 1
ATOM 726 C CA . GLN A 1 90 ? -13.525 0.265 29.972 1.00 98.06 90 GLN A CA 1
ATOM 727 C C . GLN A 1 90 ? -13.158 1.705 30.338 1.00 98.06 90 GLN A C 1
ATOM 729 O O . GLN A 1 90 ? -13.170 2.063 31.515 1.00 98.06 90 GLN A O 1
ATOM 734 N N . ALA A 1 91 ? -12.905 2.559 29.343 1.00 97.88 91 ALA A N 1
ATOM 735 C CA . ALA A 1 91 ? -12.578 3.962 29.582 1.00 97.88 91 ALA A CA 1
ATOM 736 C C . ALA A 1 91 ? -13.716 4.708 30.305 1.00 97.88 91 ALA A C 1
ATOM 738 O O . ALA A 1 91 ? -13.466 5.502 31.212 1.00 97.88 91 ALA A O 1
ATOM 739 N N . GLN A 1 92 ? -14.974 4.426 29.952 1.00 97.81 92 GLN A N 1
ATOM 740 C CA . GLN A 1 92 ? -16.144 5.002 30.620 1.00 97.81 92 GLN A CA 1
ATOM 741 C C . GLN A 1 92 ? -16.281 4.528 32.070 1.00 97.81 92 GLN A C 1
ATOM 743 O O . GLN A 1 92 ? -16.590 5.342 32.941 1.00 97.81 92 GLN A O 1
ATOM 748 N N . LYS A 1 93 ? -16.024 3.244 32.349 1.00 97.81 93 LYS A N 1
ATOM 749 C CA . LYS A 1 93 ? -16.017 2.709 33.720 1.00 97.81 93 LYS A CA 1
ATOM 750 C C . LYS A 1 93 ? -14.947 3.378 34.576 1.00 97.81 93 LYS A C 1
ATOM 752 O O . LYS A 1 93 ? -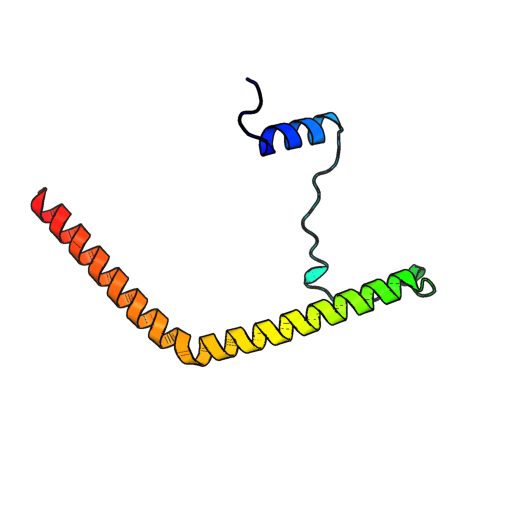15.239 3.766 35.702 1.00 97.81 93 LYS A O 1
ATOM 757 N N . GLU A 1 94 ? -13.735 3.553 34.053 1.00 97.69 94 GLU A N 1
ATOM 758 C CA . GLU A 1 94 ? -12.671 4.261 34.775 1.00 97.69 94 GLU A CA 1
ATOM 759 C C . GLU A 1 94 ? -13.038 5.728 35.036 1.00 97.69 94 GLU A C 1
ATOM 761 O O . GLU A 1 94 ? -12.873 6.217 36.151 1.00 97.69 94 GLU A O 1
ATOM 766 N N . LEU A 1 95 ? -13.632 6.416 34.055 1.00 97.38 95 LEU A N 1
ATOM 767 C CA . LEU A 1 95 ? -14.120 7.783 34.247 1.00 97.38 95 LEU A CA 1
ATOM 768 C C . LEU A 1 95 ? -15.199 7.862 35.339 1.00 97.38 95 LEU A C 1
ATOM 770 O O . LEU A 1 95 ? -15.196 8.800 36.130 1.00 97.38 95 LEU A O 1
ATOM 774 N N . GLN A 1 96 ? -16.121 6.895 35.386 1.00 96.56 96 GLN A N 1
ATOM 775 C CA . GLN A 1 96 ? -17.151 6.832 36.425 1.00 96.56 96 GLN A CA 1
ATOM 776 C C . GLN A 1 96 ? -16.563 6.595 37.817 1.00 96.56 96 GLN A C 1
ATOM 778 O O . GLN A 1 96 ? -17.083 7.157 38.766 1.00 96.56 96 GLN A O 1
ATOM 783 N N . LYS A 1 97 ? -15.483 5.814 37.952 1.00 95.94 97 LYS A N 1
ATOM 784 C CA . LYS A 1 97 ? -14.802 5.607 39.246 1.00 95.94 97 LYS A CA 1
ATOM 785 C C . LYS A 1 97 ? -14.120 6.871 39.776 1.00 95.94 97 LYS A C 1
ATOM 787 O O . LYS A 1 97 ? -13.923 6.990 40.980 1.00 95.94 97 LYS A O 1
ATOM 792 N N . LEU A 1 98 ? -13.700 7.763 38.879 1.00 94.12 98 LEU A N 1
ATOM 793 C CA . LEU A 1 98 ? -13.034 9.025 39.217 1.00 94.12 98 LEU A CA 1
ATOM 794 C C . LEU A 1 98 ? -14.015 10.176 39.492 1.00 94.12 98 LEU A C 1
ATOM 796 O O . LEU A 1 98 ? -13.576 11.242 39.923 1.00 94.12 98 LEU A O 1
ATOM 800 N N . ARG A 1 99 ? -15.305 9.989 39.195 1.00 74.88 99 ARG A N 1
ATOM 801 C CA . ARG A 1 99 ? -16.384 10.946 39.471 1.00 74.88 99 ARG A CA 1
ATOM 802 C C . ARG A 1 99 ? -17.061 10.624 40.793 1.00 74.88 99 ARG A C 1
ATOM 804 O O . ARG A 1 99 ? -17.421 11.603 41.480 1.00 74.88 99 ARG A O 1
#

InterPro domains:
  IPR008409 Pre-mRNA-splicing factor SPF27 [PF05700] (4-99)
  IPR008409 Pre-mRNA-splicing factor SPF27 [PTHR13296] (4-99)

Organism: NCBI:txid321398

Sequence (99 aa):
PPPQTEIMRNEFERLAARQPLELLSMKRYELPAPSSGQKNDITAWQECVNNSMAQLEHQAVRIENLELMSQHGCNAWKVYNEHLVHMIEQAQKELQKLR

pLDDT: mean 91.19, std 7.95, range [64.94, 98.56]

Secondary structure (DSSP, 8-state):
---SSHHHHHHHHHHHTTPPP----GGGG--PPPPGGGTT-HHHHHHHHHHHHHHHHHHHHHHHHHHHHHHHHHHHHHHHHHHHHHHHHHHHHHHHHT-

Radius of gyration: 25.31 Å; chains: 1; bounding box: 41×38×71 Å